Protein AF-A0A8S3JS16-F1 (afdb_monomer_lite)

Sequence (96 aa):
LQGREQNGWTCIQFKRLLDTCDSMDVRIKSGTNVIIFAYGLVDPDLSRPDGDIFYHGTRRGTRMIPLQSYGNSPTEDKFSELDSFEFRFNNVSVAC

Radius of gyration: 21.96 Å; chains: 1; bounding box: 38×49×62 Å

pLDDT: mean 85.5, std 11.84, range [53.53, 97.75]

Foldseek 3Di:
DDWDDDPNDIDDDDDDDQDDPDPPDDRQDAAKDKDKDADAPDQFDPVDPVSDPPDRPPRIDIDIDGPVPPDDDDPPPPPPPPDDDDDDDPPDDDDD

InterPro domains:
  IPR000945 Dopamine beta-hydroxylase-like [PTHR10157] (2-94)
  IPR005018 DOMON domain [PS50836] (1-40)
  IPR045266 Copper-dependent monooxygenases, DOMON domain [cd09631] (1-61)

Secondary structure (DSSP, 8-state):
--EEEETTEEEE-----SS-S-TTSPP--SSEEEEEEE--SS--BTTSTT-B----TT-EEEEEEESTTTTS-----TTTT---------------

Organism: NCBI:txid392030

Structure (mmCIF, N/CA/C/O backbone):
data_AF-A0A8S3JS16-F1
#
_entry.id   AF-A0A8S3JS16-F1
#
loop_
_atom_site.group_PDB
_atom_site.id
_atom_site.type_symbol
_atom_site.label_atom_id
_atom_site.label_alt_id
_atom_site.label_comp_id
_atom_site.label_asym_id
_atom_site.label_entity_id
_atom_site.label_seq_id
_atom_site.pdbx_PDB_ins_code
_atom_site.Cartn_x
_atom_site.Cartn_y
_atom_site.Cartn_z
_atom_site.occupancy
_atom_site.B_iso_or_equiv
_atom_site.auth_seq_id
_atom_site.auth_comp_id
_atom_site.auth_asym_id
_atom_site.auth_atom_id
_atom_site.pdbx_PDB_model_num
ATOM 1 N N . LEU A 1 1 ? 7.608 17.825 0.784 1.00 82.50 1 LEU A N 1
ATOM 2 C CA . LEU A 1 1 ? 7.674 16.683 -0.156 1.00 82.50 1 LEU A CA 1
ATOM 3 C C . LEU A 1 1 ? 9.076 16.683 -0.719 1.00 82.50 1 LEU A C 1
ATOM 5 O O . LEU A 1 1 ? 9.531 17.755 -1.092 1.00 82.50 1 LEU A O 1
ATOM 9 N N . GLN A 1 2 ? 9.765 15.550 -0.690 1.00 93.44 2 GLN A N 1
ATOM 10 C CA . GLN A 1 2 ? 11.173 15.454 -1.074 1.00 93.44 2 GLN A CA 1
ATOM 11 C C . GLN A 1 2 ? 11.466 14.060 -1.631 1.00 93.44 2 GLN A C 1
ATOM 13 O O . GLN A 1 2 ? 10.820 13.091 -1.228 1.00 93.44 2 GLN A O 1
ATOM 18 N N . GLY A 1 3 ? 12.444 13.972 -2.526 1.00 94.50 3 GLY A N 1
ATOM 19 C CA . GLY A 1 3 ? 13.076 12.727 -2.945 1.00 94.50 3 GLY A CA 1
ATOM 20 C C . GLY A 1 3 ? 14.534 12.757 -2.504 1.00 94.50 3 GLY A C 1
ATOM 21 O O . GLY A 1 3 ? 15.177 13.798 -2.633 1.00 94.50 3 GLY A O 1
ATOM 22 N N . ARG A 1 4 ? 15.053 11.666 -1.944 1.00 95.75 4 ARG A N 1
ATOM 23 C CA . ARG A 1 4 ? 16.487 11.549 -1.652 1.00 95.75 4 ARG A CA 1
ATOM 24 C C . ARG A 1 4 ? 16.988 10.149 -1.933 1.00 95.75 4 ARG A C 1
ATOM 26 O O . ARG A 1 4 ? 16.282 9.184 -1.652 1.00 95.75 4 ARG A O 1
ATOM 33 N N . GLU A 1 5 ? 18.225 10.066 -2.393 1.00 95.31 5 GLU A N 1
ATOM 34 C CA . GLU A 1 5 ? 18.958 8.813 -2.503 1.00 95.31 5 GLU A CA 1
ATOM 35 C C . GLU A 1 5 ? 20.057 8.796 -1.452 1.00 95.31 5 GLU A C 1
ATOM 37 O O . GLU A 1 5 ? 20.847 9.734 -1.344 1.00 95.31 5 GLU A O 1
ATOM 42 N N . GLN A 1 6 ? 20.068 7.768 -0.611 1.00 94.00 6 GLN A N 1
ATOM 43 C CA . GLN A 1 6 ? 21.050 7.647 0.457 1.00 94.00 6 GLN A CA 1
ATOM 44 C C . GLN A 1 6 ? 21.339 6.178 0.737 1.00 94.00 6 GLN A C 1
ATOM 46 O O . GLN A 1 6 ? 20.425 5.398 0.990 1.00 94.00 6 GLN A O 1
ATOM 51 N N . ASN A 1 7 ? 22.623 5.810 0.734 1.00 93.50 7 ASN A N 1
ATOM 52 C CA . ASN A 1 7 ? 23.100 4.466 1.079 1.00 93.50 7 ASN A CA 1
ATOM 53 C C . ASN A 1 7 ? 22.426 3.338 0.270 1.00 93.50 7 ASN A C 1
ATOM 55 O O . ASN A 1 7 ? 22.110 2.289 0.824 1.00 93.50 7 ASN A O 1
ATOM 59 N N . GLY A 1 8 ? 22.173 3.564 -1.023 1.00 91.94 8 GLY A N 1
ATOM 60 C CA . GLY A 1 8 ? 21.512 2.585 -1.897 1.00 91.94 8 GLY A CA 1
ATOM 61 C C . GL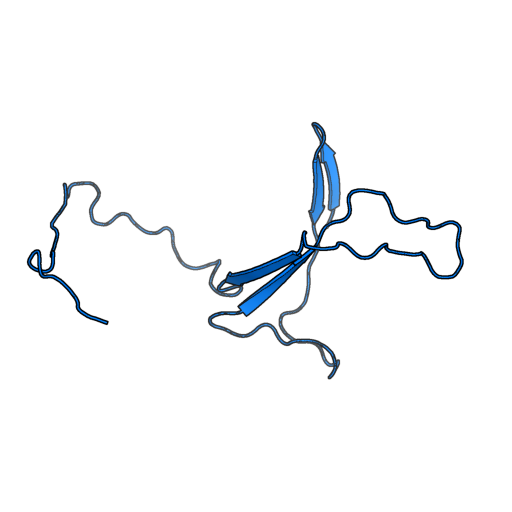Y A 1 8 ? 19.983 2.546 -1.787 1.00 91.94 8 GLY A C 1
ATOM 62 O O . GLY A 1 8 ? 19.363 1.657 -2.359 1.00 91.94 8 GLY A O 1
ATOM 63 N N . TRP A 1 9 ? 19.369 3.496 -1.076 1.00 93.06 9 TRP A N 1
ATOM 64 C CA . TRP A 1 9 ? 17.916 3.613 -0.955 1.00 93.06 9 TRP A CA 1
ATOM 65 C C . TRP A 1 9 ? 17.408 4.889 -1.608 1.00 93.06 9 TRP A C 1
ATOM 67 O O . TRP A 1 9 ? 17.898 5.973 -1.291 1.00 93.06 9 TRP A O 1
ATOM 77 N N . THR A 1 10 ? 16.360 4.769 -2.418 1.00 92.69 10 THR A N 1
ATOM 78 C CA . THR A 1 10 ? 15.595 5.908 -2.933 1.00 92.69 10 THR A CA 1
ATOM 79 C C . THR A 1 10 ? 14.354 6.106 -2.067 1.00 92.69 10 THR A C 1
ATOM 81 O O . THR A 1 10 ? 13.467 5.258 -1.990 1.00 92.69 10 THR A O 1
ATOM 84 N N . CYS A 1 11 ? 14.288 7.245 -1.389 1.00 93.75 11 CYS A N 1
ATOM 85 C CA . CYS A 1 11 ? 13.185 7.632 -0.520 1.00 93.75 11 CYS A CA 1
ATOM 86 C C . CYS A 1 11 ? 12.353 8.717 -1.202 1.00 93.75 11 CYS A C 1
ATOM 88 O O . CYS A 1 11 ? 12.854 9.817 -1.433 1.00 93.75 11 CYS A O 1
ATOM 90 N N . ILE A 1 12 ? 11.071 8.438 -1.448 1.00 94.44 12 ILE A N 1
ATOM 91 C CA . ILE A 1 12 ? 10.118 9.388 -2.034 1.00 94.44 12 ILE A CA 1
ATOM 92 C C . ILE A 1 12 ? 9.061 9.742 -0.991 1.00 94.44 12 ILE A C 1
ATOM 94 O O . ILE A 1 12 ? 8.373 8.871 -0.463 1.00 94.44 12 ILE A O 1
ATOM 98 N N . GLN A 1 13 ? 8.905 11.034 -0.710 1.00 94.94 13 GLN A N 1
ATOM 99 C CA . GLN A 1 13 ? 7.857 11.544 0.164 1.00 94.94 13 GLN A CA 1
ATOM 100 C C . GLN A 1 13 ? 6.780 12.255 -0.655 1.00 94.94 13 GLN A C 1
ATOM 102 O O . GLN A 1 13 ? 7.046 13.284 -1.281 1.00 94.94 13 GLN A O 1
ATOM 107 N N . PHE A 1 14 ? 5.546 11.761 -0.562 1.00 95.62 14 PHE A N 1
ATOM 108 C CA . PHE A 1 14 ? 4.362 12.326 -1.213 1.00 95.62 14 PHE A CA 1
ATOM 109 C C . PHE A 1 14 ? 3.267 12.681 -0.191 1.00 95.62 14 PHE A C 1
ATOM 111 O O . PHE A 1 14 ? 3.343 12.310 0.981 1.00 95.62 14 PHE A O 1
ATOM 118 N N . LYS A 1 15 ? 2.253 13.432 -0.635 1.00 94.81 15 LYS A N 1
ATOM 119 C CA . LYS A 1 15 ? 1.009 13.689 0.108 1.00 94.81 15 LYS A CA 1
ATOM 120 C C . LYS A 1 15 ? -0.177 13.426 -0.815 1.00 94.81 15 LYS A C 1
ATOM 122 O O . LYS A 1 15 ? -0.103 13.751 -1.997 1.00 94.81 15 LYS A O 1
ATOM 127 N N . ARG A 1 16 ? -1.260 12.880 -0.270 1.00 92.75 16 ARG A N 1
ATOM 128 C CA . ARG A 1 16 ? -2.530 12.640 -0.968 1.00 92.75 16 ARG A CA 1
ATOM 129 C C . ARG A 1 16 ? -3.671 13.076 -0.051 1.00 92.75 16 ARG A C 1
ATOM 131 O O . ARG A 1 16 ? -3.569 12.900 1.162 1.00 92.75 16 ARG A O 1
ATOM 138 N N . LEU A 1 17 ? -4.723 13.664 -0.616 1.00 94.25 17 LEU A N 1
ATOM 139 C CA . LEU A 1 17 ? -5.942 13.969 0.136 1.00 94.25 17 LEU A CA 1
ATOM 140 C C . LEU A 1 17 ? -6.666 12.670 0.517 1.00 94.25 17 LEU A C 1
ATOM 142 O O . LEU A 1 17 ? -6.582 11.673 -0.197 1.00 94.25 17 LEU A O 1
ATOM 146 N N . LE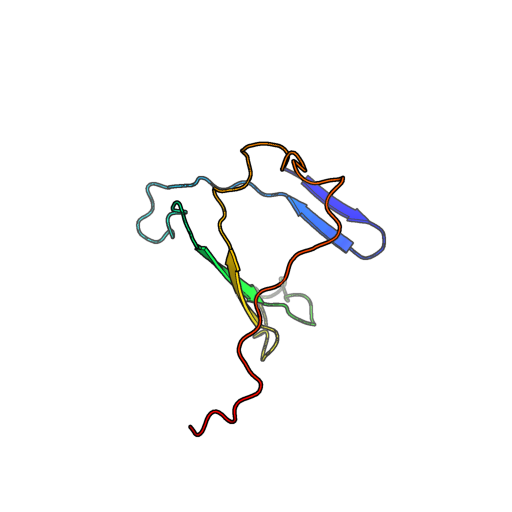U A 1 18 ? -7.385 12.680 1.641 1.00 93.75 18 LEU A N 1
ATOM 147 C CA . LEU A 1 18 ? -8.190 11.523 2.051 1.00 93.75 18 LEU A CA 1
ATOM 148 C C . LEU A 1 18 ? -9.357 11.267 1.090 1.00 93.75 18 LEU A C 1
ATOM 150 O O . LEU A 1 18 ? -9.761 10.122 0.899 1.00 93.75 18 LEU A O 1
ATOM 154 N N . ASP A 1 19 ? -9.881 12.335 0.500 1.00 95.50 19 ASP A N 1
ATOM 155 C CA . ASP A 1 19 ? -10.976 12.319 -0.458 1.00 95.50 19 ASP A CA 1
ATOM 156 C C . ASP A 1 19 ? -10.697 13.365 -1.539 1.00 95.50 19 ASP A C 1
ATOM 158 O O . ASP A 1 19 ? -10.157 14.438 -1.244 1.00 95.50 19 ASP A O 1
ATOM 162 N N . THR A 1 20 ? -11.030 13.042 -2.780 1.00 96.00 20 THR A N 1
ATOM 163 C CA . THR A 1 20 ? -10.897 13.926 -3.941 1.00 96.00 20 THR A CA 1
ATOM 164 C C . THR A 1 20 ? -12.256 14.020 -4.631 1.00 96.00 20 THR A C 1
ATOM 166 O O . THR A 1 20 ? -13.161 13.237 -4.359 1.00 96.00 20 THR A O 1
ATOM 169 N N . CYS A 1 21 ? -12.435 14.993 -5.522 1.00 96.06 21 CYS A N 1
ATOM 170 C CA . CYS A 1 21 ? -13.662 15.098 -6.319 1.00 96.06 21 CYS A CA 1
ATOM 171 C C . CYS A 1 21 ? -13.627 14.216 -7.583 1.00 96.06 21 CYS A C 1
ATOM 173 O O . CYS A 1 21 ? -14.463 14.395 -8.465 1.00 96.06 21 CYS A O 1
ATOM 175 N N . ASP A 1 22 ? -12.647 13.314 -7.701 1.00 96.88 22 ASP A N 1
ATOM 176 C CA . ASP A 1 22 ? -12.512 12.390 -8.826 1.00 96.88 22 ASP A CA 1
ATOM 177 C C . ASP A 1 22 ? -13.200 11.061 -8.486 1.00 96.88 22 ASP A C 1
ATOM 179 O O . ASP A 1 22 ? -12.846 10.386 -7.522 1.00 96.88 22 ASP A O 1
ATOM 183 N N . SER A 1 23 ? -14.192 10.665 -9.284 1.00 95.94 23 SER A N 1
ATOM 184 C CA . SER A 1 23 ? -14.940 9.422 -9.069 1.00 95.94 23 SER A CA 1
ATOM 185 C C . SER A 1 23 ? -14.116 8.151 -9.291 1.00 95.94 23 SER A C 1
ATOM 187 O O . SER A 1 23 ? -14.543 7.077 -8.870 1.00 95.94 23 SER A O 1
ATOM 189 N N . MET A 1 24 ? -12.973 8.250 -9.972 1.00 96.81 24 MET A N 1
ATOM 190 C CA . MET A 1 24 ? -12.065 7.124 -10.208 1.00 96.81 24 MET A CA 1
ATOM 191 C C . MET A 1 24 ? -11.086 6.909 -9.050 1.00 96.81 24 MET A C 1
ATOM 193 O O . MET A 1 24 ? -10.453 5.855 -8.963 1.00 96.81 24 MET A O 1
ATOM 197 N N . ASP A 1 25 ? -10.961 7.886 -8.151 1.00 96.00 25 ASP A N 1
ATOM 198 C CA . ASP A 1 25 ? -10.089 7.788 -6.993 1.00 96.00 25 ASP A CA 1
ATOM 199 C C . ASP A 1 25 ? -10.695 6.912 -5.892 1.00 96.00 25 ASP A C 1
ATOM 201 O O . ASP A 1 25 ? -11.867 7.006 -5.522 1.00 96.00 25 ASP A O 1
ATOM 205 N N . VAL A 1 26 ? -9.846 6.092 -5.269 1.00 93.00 26 VAL A N 1
ATOM 206 C CA . VAL A 1 26 ? -10.229 5.386 -4.046 1.00 93.00 26 VAL A CA 1
ATOM 207 C C . VAL A 1 26 ? -10.136 6.356 -2.869 1.00 93.00 26 VAL A C 1
ATOM 209 O O . VAL A 1 26 ? -9.050 6.826 -2.511 1.00 93.00 26 VAL A O 1
ATOM 212 N N . ARG A 1 27 ? -11.284 6.628 -2.243 1.00 93.75 27 ARG A N 1
ATOM 213 C CA . ARG A 1 27 ? -11.370 7.393 -0.994 1.00 93.75 27 ARG A CA 1
ATOM 214 C C . ARG A 1 27 ? -10.716 6.628 0.156 1.00 93.75 27 ARG A C 1
ATOM 216 O O . ARG A 1 27 ? -11.077 5.483 0.429 1.00 93.75 27 ARG A O 1
ATOM 223 N N . ILE A 1 28 ? -9.819 7.288 0.884 1.00 92.94 28 ILE A N 1
ATOM 224 C CA . ILE A 1 28 ? -9.188 6.753 2.094 1.00 92.94 28 ILE A CA 1
ATOM 225 C C . ILE A 1 28 ? -10.177 6.913 3.247 1.00 92.94 28 ILE A C 1
ATOM 227 O O . ILE A 1 28 ? -10.481 8.031 3.667 1.00 92.94 28 ILE A O 1
ATOM 231 N N . LYS A 1 29 ? -10.685 5.794 3.769 1.00 88.44 29 LYS A N 1
ATOM 232 C CA . LYS A 1 29 ? -11.695 5.761 4.841 1.00 88.44 29 LYS A CA 1
ATOM 233 C C . LYS A 1 29 ? -11.082 5.318 6.170 1.00 88.44 29 LYS A C 1
ATOM 235 O O . LYS A 1 29 ? -9.990 4.744 6.212 1.00 88.44 29 LYS A O 1
ATOM 240 N N . SER A 1 30 ? -11.796 5.590 7.261 1.00 88.62 30 SER A N 1
ATOM 241 C CA . SER A 1 30 ? -11.465 5.050 8.580 1.00 88.62 30 SER A CA 1
ATOM 242 C C . SER A 1 30 ? -11.574 3.521 8.569 1.00 88.62 30 SER A C 1
ATOM 244 O O . SER A 1 30 ? -12.378 2.955 7.828 1.00 88.62 30 SER A O 1
ATOM 246 N N . GLY A 1 31 ? -10.766 2.856 9.395 1.00 87.31 31 GLY A N 1
ATOM 247 C CA . GLY A 1 31 ? -10.653 1.398 9.403 1.00 87.31 31 GLY A CA 1
ATOM 248 C C . GLY A 1 31 ? -9.598 0.879 8.424 1.00 87.31 31 GLY A C 1
ATOM 249 O O . GLY A 1 31 ? -8.619 1.562 8.113 1.00 87.31 31 GLY A O 1
ATOM 250 N N . THR A 1 32 ? -9.770 -0.362 7.977 1.00 91.12 32 THR A N 1
ATOM 251 C CA . THR A 1 32 ? -8.767 -1.086 7.190 1.00 91.12 32 THR A CA 1
ATOM 252 C C . THR A 1 32 ? -8.785 -0.664 5.724 1.00 91.12 32 THR A C 1
ATOM 254 O O . THR A 1 32 ? -9.807 -0.752 5.052 1.00 91.12 32 THR A O 1
ATOM 257 N N . ASN A 1 33 ? -7.625 -0.259 5.211 1.00 92.12 33 ASN A N 1
ATOM 258 C CA . ASN A 1 33 ? -7.390 0.046 3.805 1.00 92.12 33 ASN A CA 1
ATOM 259 C C . ASN A 1 33 ? -6.498 -1.048 3.198 1.00 92.12 33 ASN A C 1
ATOM 261 O O . ASN A 1 33 ? -5.594 -1.553 3.866 1.00 92.12 33 ASN A O 1
ATOM 265 N N . VAL A 1 34 ? -6.730 -1.410 1.935 1.00 94.38 34 VAL A N 1
ATOM 266 C CA . VAL A 1 34 ? -5.885 -2.370 1.210 1.00 94.38 34 VAL A CA 1
ATOM 267 C C . VAL A 1 34 ? -4.880 -1.597 0.366 1.00 94.38 34 VAL A C 1
ATOM 269 O O . VAL A 1 34 ? -5.253 -0.898 -0.571 1.00 94.38 34 VAL A O 1
ATOM 272 N N . ILE A 1 35 ? -3.601 -1.733 0.693 1.00 94.56 35 ILE A N 1
ATOM 273 C CA . ILE A 1 35 ? -2.492 -1.212 -0.100 1.00 94.56 35 ILE A CA 1
ATOM 274 C C . ILE A 1 35 ? -2.014 -2.300 -1.039 1.00 94.56 35 ILE A C 1
ATOM 276 O O . ILE A 1 35 ? -1.734 -3.411 -0.597 1.00 94.56 35 ILE A O 1
ATOM 280 N N . ILE A 1 36 ? -1.878 -1.964 -2.314 1.00 96.94 36 ILE A N 1
ATOM 281 C CA . ILE A 1 36 ? -1.241 -2.821 -3.309 1.00 96.94 36 ILE A CA 1
ATOM 282 C C . ILE A 1 36 ? 0.178 -2.318 -3.564 1.00 96.94 36 ILE A C 1
ATOM 284 O O . ILE A 1 36 ? 0.430 -1.114 -3.532 1.00 96.94 36 ILE A O 1
ATOM 288 N N . PHE A 1 37 ? 1.109 -3.231 -3.805 1.00 96.12 37 PHE A N 1
ATOM 289 C CA . PHE A 1 37 ? 2.472 -2.880 -4.188 1.00 96.12 37 PHE A CA 1
ATOM 290 C C . PHE A 1 37 ? 2.984 -3.831 -5.261 1.00 96.12 37 PHE A C 1
ATOM 292 O O . PHE A 1 37 ? 2.553 -4.984 -5.343 1.00 96.12 37 PHE A O 1
ATOM 299 N N . ALA A 1 38 ? 3.930 -3.345 -6.056 1.00 95.50 38 ALA A N 1
ATOM 300 C CA . ALA A 1 38 ? 4.682 -4.136 -7.011 1.00 95.50 38 ALA A CA 1
ATOM 301 C C . ALA A 1 38 ? 6.045 -3.495 -7.280 1.00 95.50 38 ALA A C 1
ATOM 303 O O . ALA A 1 38 ? 6.200 -2.288 -7.095 1.00 95.50 38 ALA A O 1
ATOM 304 N N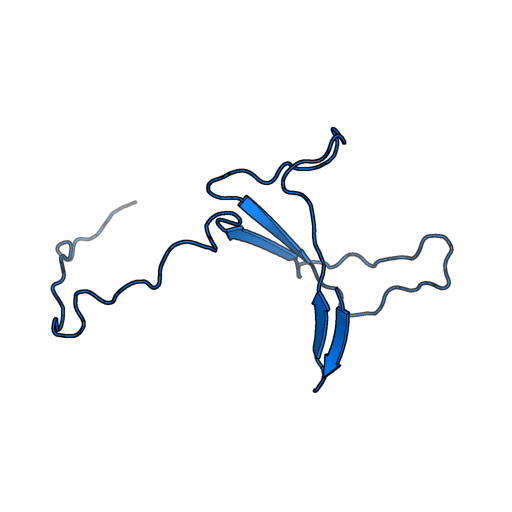 . TYR A 1 39 ? 7.020 -4.296 -7.711 1.00 93.00 39 TYR A N 1
ATOM 305 C CA . TYR A 1 39 ? 8.345 -3.794 -8.070 1.00 93.00 39 TYR A CA 1
ATOM 306 C C . TYR A 1 39 ? 8.978 -4.562 -9.240 1.00 93.00 39 TYR A C 1
ATOM 308 O O . TYR A 1 39 ? 8.833 -5.783 -9.380 1.00 93.00 39 TYR A O 1
ATOM 316 N N . GLY A 1 40 ? 9.671 -3.812 -10.098 1.00 90.94 40 GLY A N 1
ATOM 317 C CA . GLY A 1 40 ? 10.473 -4.327 -11.206 1.00 90.94 40 GLY A CA 1
ATOM 318 C C . GLY A 1 40 ? 11.912 -4.632 -10.786 1.00 90.94 40 GLY A C 1
ATOM 319 O O . GLY A 1 40 ? 12.345 -4.247 -9.704 1.00 90.94 40 GLY A O 1
ATOM 320 N N . LEU A 1 41 ? 12.642 -5.349 -11.644 1.00 90.00 41 LEU A N 1
ATOM 321 C CA . LEU A 1 41 ? 14.098 -5.554 -11.516 1.00 90.00 41 LEU A CA 1
ATOM 322 C C . LEU A 1 41 ? 14.901 -4.736 -12.533 1.00 90.00 41 LEU A C 1
ATOM 324 O O . LEU A 1 41 ? 16.126 -4.754 -12.506 1.00 90.00 41 LEU A O 1
ATOM 328 N N . VAL A 1 42 ? 14.203 -4.095 -13.463 1.00 86.88 42 VAL A N 1
ATOM 329 C CA . VAL A 1 42 ? 14.776 -3.318 -14.552 1.00 86.88 42 VAL A CA 1
ATOM 330 C C . VAL A 1 42 ? 14.075 -1.976 -14.532 1.00 86.88 42 VAL A C 1
ATOM 332 O O . VAL A 1 42 ? 12.855 -1.926 -14.335 1.00 86.88 42 VAL A O 1
ATOM 335 N N . ASP A 1 43 ? 14.853 -0.918 -14.709 1.00 85.50 43 ASP A N 1
ATOM 336 C CA . ASP A 1 43 ? 14.321 0.431 -14.801 1.00 85.50 43 ASP A CA 1
ATOM 337 C C . ASP A 1 43 ? 13.423 0.565 -16.042 1.00 85.50 43 ASP A C 1
ATOM 339 O O . ASP A 1 43 ? 13.680 -0.074 -17.069 1.00 85.50 43 ASP A O 1
ATOM 343 N N . PRO A 1 44 ? 12.345 1.361 -15.963 1.00 84.25 44 PRO A N 1
ATOM 344 C CA . PRO A 1 44 ? 11.469 1.581 -17.105 1.00 84.25 44 PRO A CA 1
ATOM 345 C C . PRO A 1 44 ? 12.227 2.259 -18.253 1.00 84.25 44 PRO A C 1
ATOM 347 O O . PRO A 1 44 ? 13.006 3.191 -18.037 1.00 84.25 44 PRO A O 1
ATOM 350 N N . ASP A 1 45 ? 11.966 1.821 -19.486 1.00 82.00 45 ASP A N 1
ATOM 351 C CA . ASP A 1 45 ? 12.534 2.450 -20.679 1.00 82.00 45 ASP A CA 1
ATOM 352 C C . ASP A 1 45 ? 11.713 3.686 -21.061 1.00 82.00 45 ASP A C 1
ATOM 354 O O . ASP A 1 45 ? 10.735 3.627 -21.812 1.00 82.00 45 ASP A O 1
ATOM 358 N N . LEU A 1 46 ? 12.134 4.831 -20.526 1.00 76.50 46 LEU A N 1
ATOM 359 C CA . LEU A 1 46 ? 11.500 6.126 -20.774 1.00 76.50 46 LEU A CA 1
ATOM 360 C C . LEU A 1 46 ? 11.796 6.693 -22.174 1.00 76.50 46 LEU A C 1
ATOM 362 O O . LEU A 1 46 ? 11.280 7.756 -22.513 1.00 76.50 46 LEU A O 1
ATOM 366 N N . SER A 1 47 ? 12.627 6.028 -22.988 1.00 80.50 47 SER A N 1
ATOM 367 C CA . SER A 1 47 ? 12.921 6.469 -24.359 1.00 80.50 47 SER A CA 1
ATOM 368 C C . SER A 1 47 ? 11.821 6.098 -25.359 1.00 80.50 47 SER A C 1
ATOM 370 O O . SER A 1 47 ? 11.793 6.625 -26.475 1.00 80.50 47 SER A O 1
ATOM 372 N N . ARG A 1 48 ? 10.887 5.220 -24.967 1.00 70.19 48 ARG A N 1
ATOM 373 C CA . ARG A 1 48 ? 9.737 4.822 -25.785 1.00 70.19 48 ARG A CA 1
ATOM 374 C C . ARG A 1 48 ? 8.525 5.703 -25.453 1.00 70.19 48 ARG A C 1
ATOM 376 O O . ARG A 1 48 ? 8.326 6.012 -24.279 1.00 70.19 48 ARG A O 1
ATOM 383 N N . PRO A 1 49 ? 7.684 6.073 -26.440 1.00 65.25 49 PRO A N 1
ATOM 384 C CA . PRO A 1 49 ? 6.513 6.936 -26.219 1.00 65.25 49 PRO A CA 1
ATOM 385 C C . PRO A 1 49 ? 5.531 6.372 -25.184 1.00 65.25 49 PRO A C 1
ATOM 387 O O . PRO A 1 49 ? 4.809 7.122 -24.532 1.00 65.25 49 PRO A O 1
ATOM 390 N N . ASP A 1 50 ? 5.559 5.050 -25.022 1.00 66.44 50 ASP A N 1
ATOM 391 C CA . ASP A 1 50 ? 4.655 4.282 -24.175 1.00 66.44 50 ASP A CA 1
ATOM 392 C C . ASP A 1 50 ? 5.246 4.041 -22.772 1.00 66.44 50 ASP A C 1
ATOM 394 O O . ASP A 1 50 ? 4.591 3.412 -21.945 1.00 66.44 50 ASP A O 1
ATOM 398 N N . GLY A 1 51 ? 6.474 4.530 -22.512 1.00 59.88 51 GLY A N 1
ATOM 399 C CA . GLY A 1 51 ? 7.178 4.449 -21.228 1.00 59.88 51 GLY A CA 1
ATOM 400 C C . GLY A 1 51 ? 7.059 3.071 -20.590 1.00 59.88 51 GLY A C 1
ATOM 401 O O . GLY A 1 51 ? 6.457 2.953 -19.527 1.00 59.88 51 GLY A O 1
ATOM 402 N N . ASP A 1 52 ? 7.546 2.036 -21.280 1.00 69.06 52 ASP 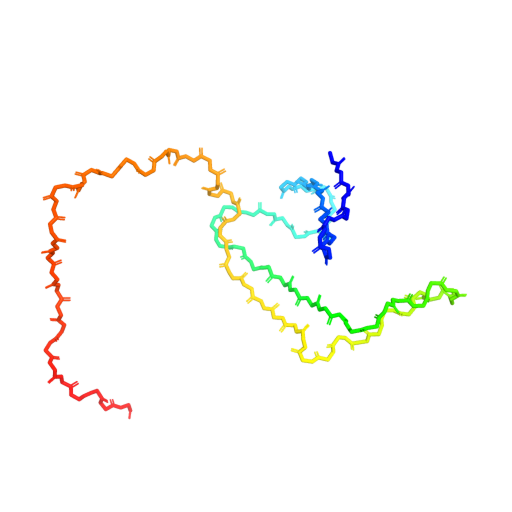A N 1
ATOM 403 C CA . ASP A 1 52 ? 7.174 0.646 -21.006 1.00 69.06 52 ASP A CA 1
ATOM 404 C C . ASP A 1 52 ? 7.620 0.223 -19.593 1.00 69.06 52 ASP A C 1
ATOM 406 O O . ASP A 1 52 ? 8.789 -0.076 -19.327 1.00 69.06 52 ASP A O 1
ATOM 410 N N . ILE A 1 53 ? 6.675 0.245 -18.649 1.00 78.88 53 ILE A N 1
ATOM 411 C CA . ILE A 1 53 ? 6.849 -0.315 -17.312 1.00 78.88 53 ILE A CA 1
ATOM 412 C C . ILE A 1 53 ? 6.618 -1.817 -17.452 1.00 78.88 53 ILE A C 1
ATOM 414 O O . ILE A 1 53 ? 5.477 -2.286 -17.456 1.00 78.88 53 ILE A O 1
ATOM 418 N N . PHE A 1 54 ? 7.710 -2.578 -17.549 1.00 84.94 54 PHE A N 1
ATOM 419 C CA . PHE A 1 54 ? 7.644 -4.031 -17.671 1.00 84.94 54 PHE A CA 1
ATOM 420 C C . PHE A 1 54 ? 6.779 -4.658 -16.577 1.00 84.94 54 PHE A C 1
ATOM 422 O O . PHE A 1 54 ? 6.833 -4.282 -15.400 1.00 84.94 54 PHE A O 1
ATOM 429 N N . TYR A 1 55 ? 6.027 -5.694 -16.952 1.00 88.06 55 TYR A N 1
ATOM 430 C CA . TYR A 1 55 ? 5.214 -6.431 -15.999 1.00 88.06 55 TYR A CA 1
ATOM 431 C C . TYR A 1 55 ? 6.068 -6.978 -14.844 1.00 88.06 55 TYR A C 1
ATOM 433 O O . TYR A 1 55 ? 6.993 -7.770 -15.030 1.00 88.06 55 TYR A O 1
ATOM 441 N N . HIS A 1 56 ? 5.712 -6.603 -13.615 1.00 90.88 56 HIS A N 1
ATOM 442 C CA . HIS A 1 56 ? 6.446 -6.937 -12.387 1.00 90.88 56 HIS A CA 1
ATOM 443 C C . HIS A 1 56 ? 6.472 -8.442 -12.043 1.00 90.88 56 HIS A C 1
ATOM 445 O O . HIS A 1 56 ? 7.169 -8.858 -11.115 1.00 90.88 56 HIS A O 1
ATOM 451 N N . GLY A 1 57 ? 5.728 -9.290 -12.761 1.00 92.94 57 GLY A N 1
ATOM 452 C CA . GLY A 1 57 ? 5.646 -10.726 -12.487 1.00 92.94 57 GLY A CA 1
ATOM 453 C C . GLY A 1 57 ? 4.985 -11.016 -11.134 1.00 92.94 57 GLY A C 1
ATOM 454 O O . GLY A 1 57 ? 3.978 -10.392 -10.775 1.00 92.94 57 GLY A O 1
ATOM 455 N N . THR A 1 58 ? 5.553 -11.956 -10.374 1.00 96.56 58 THR A N 1
ATOM 456 C CA . THR A 1 58 ? 5.086 -12.353 -9.030 1.00 96.56 58 THR A CA 1
ATOM 457 C C . THR A 1 58 ? 5.519 -11.397 -7.913 1.00 96.56 58 THR A C 1
ATOM 459 O O . THR A 1 58 ? 5.062 -11.549 -6.785 1.00 96.56 58 THR A O 1
ATOM 462 N N . ARG A 1 59 ? 6.352 -10.386 -8.205 1.00 96.38 59 ARG A N 1
ATOM 463 C CA . ARG A 1 59 ? 6.832 -9.367 -7.250 1.00 96.38 59 ARG A CA 1
ATOM 464 C C . ARG A 1 59 ? 5.773 -8.297 -7.001 1.00 96.38 59 ARG A C 1
ATOM 466 O O . ARG A 1 59 ? 5.929 -7.129 -7.352 1.00 96.38 59 ARG A O 1
ATOM 473 N N . ARG A 1 60 ? 4.652 -8.738 -6.447 1.00 96.81 60 ARG A N 1
ATOM 474 C CA . ARG A 1 60 ? 3.482 -7.925 -6.134 1.00 96.81 60 ARG A CA 1
ATOM 475 C C . ARG A 1 60 ? 2.786 -8.470 -4.906 1.00 96.81 60 ARG A C 1
ATOM 477 O O . ARG A 1 60 ? 2.936 -9.643 -4.573 1.00 96.81 60 ARG A O 1
ATOM 484 N N . GLY A 1 61 ? 1.960 -7.653 -4.281 1.00 97.75 61 GLY A N 1
ATOM 485 C CA . GLY A 1 61 ? 1.161 -8.115 -3.164 1.00 97.75 61 GLY A CA 1
ATOM 486 C C . GLY A 1 61 ? 0.210 -7.061 -2.649 1.00 97.75 61 GLY A C 1
ATOM 487 O O . GLY A 1 61 ? 0.076 -5.971 -3.208 1.00 97.75 61 GLY A O 1
ATOM 488 N N . THR A 1 62 ? -0.447 -7.420 -1.553 1.00 97.69 62 THR A N 1
ATOM 489 C CA . THR A 1 62 ? -1.414 -6.569 -0.872 1.00 97.69 62 THR A CA 1
ATOM 490 C C . THR A 1 62 ? -1.148 -6.560 0.625 1.00 97.69 62 THR A C 1
ATOM 492 O O . THR A 1 62 ? -0.783 -7.590 1.191 1.00 97.69 62 THR A O 1
ATOM 495 N N . ARG A 1 63 ? -1.389 -5.430 1.286 1.00 94.88 63 ARG A N 1
ATOM 496 C CA . ARG A 1 63 ? -1.322 -5.300 2.740 1.00 94.88 63 ARG A CA 1
ATOM 497 C C . ARG A 1 63 ? -2.534 -4.543 3.260 1.00 94.88 63 ARG A C 1
ATOM 499 O O . ARG A 1 63 ? -2.871 -3.481 2.752 1.00 94.88 63 ARG A O 1
ATOM 506 N N . MET A 1 64 ? -3.164 -5.082 4.294 1.00 93.81 64 MET A N 1
ATOM 507 C CA . MET A 1 64 ? -4.278 -4.444 4.990 1.00 93.81 64 MET A CA 1
ATOM 508 C C . MET A 1 64 ? -3.734 -3.581 6.129 1.00 93.81 64 MET A C 1
ATOM 510 O O . MET A 1 64 ? -3.105 -4.115 7.041 1.00 93.81 64 MET A O 1
ATOM 514 N N . ILE A 1 65 ? -3.928 -2.261 6.068 1.00 90.44 65 ILE A N 1
ATOM 515 C CA . ILE A 1 65 ? -3.455 -1.320 7.094 1.00 90.44 65 ILE A CA 1
ATOM 516 C C . ILE A 1 65 ? -4.487 -0.226 7.393 1.00 90.44 65 ILE A C 1
ATOM 518 O O . ILE A 1 65 ? -5.163 0.255 6.480 1.00 90.44 65 ILE A O 1
ATOM 522 N N . PRO A 1 66 ? -4.606 0.224 8.649 1.00 89.94 66 PRO A N 1
ATOM 523 C CA . PRO A 1 66 ? -5.401 1.397 8.973 1.00 89.94 66 PRO A CA 1
ATOM 524 C C . PRO A 1 66 ? -4.598 2.686 8.733 1.00 89.94 66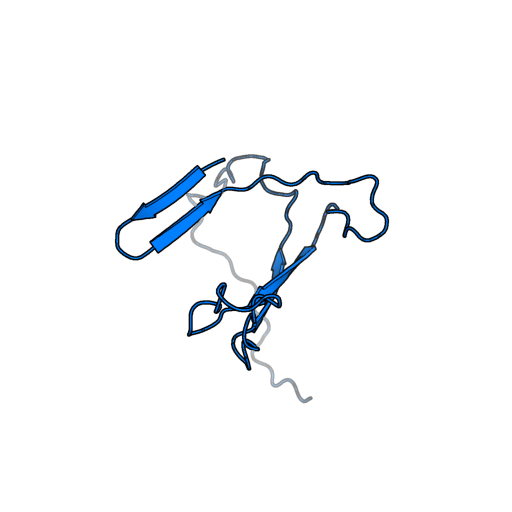 PRO A C 1
ATOM 526 O O . PRO A 1 66 ? -3.684 3.012 9.484 1.00 89.94 66 PRO A O 1
ATOM 529 N N . LEU A 1 67 ? -4.935 3.439 7.679 1.00 88.19 67 LEU A N 1
ATOM 530 C CA . LEU A 1 67 ? -4.189 4.648 7.287 1.00 88.19 67 LEU A CA 1
ATOM 531 C C . LEU A 1 67 ? -4.522 5.887 8.128 1.00 88.19 67 LEU A C 1
ATOM 533 O O . LEU A 1 67 ? -3.678 6.762 8.290 1.00 88.19 67 LEU A O 1
ATOM 537 N N . GLN A 1 68 ? -5.743 5.972 8.660 1.00 82.94 68 GLN A N 1
ATOM 538 C CA . GLN A 1 68 ? -6.191 7.114 9.468 1.00 82.94 68 GLN A CA 1
ATOM 539 C C . GLN A 1 68 ? -5.888 6.956 10.967 1.00 82.94 68 GLN A C 1
ATOM 541 O O . GLN A 1 68 ? -6.142 7.870 11.743 1.00 82.94 68 GLN A O 1
ATOM 546 N N . SER A 1 69 ? -5.352 5.807 11.388 1.00 67.44 69 SER A N 1
ATOM 547 C CA . SER A 1 69 ? -5.092 5.509 12.804 1.00 67.44 69 SER A CA 1
ATOM 548 C C . SER A 1 69 ? -3.744 6.027 13.307 1.00 67.44 69 SER A C 1
ATOM 550 O O . SER A 1 69 ? -3.411 5.827 14.473 1.00 67.44 69 SER A O 1
ATOM 552 N N . TYR A 1 70 ? -2.963 6.697 12.459 1.00 57.88 70 TYR A N 1
ATOM 553 C CA . TYR A 1 70 ? -1.675 7.248 12.858 1.00 57.88 70 TYR A CA 1
ATOM 554 C C . TYR A 1 70 ? -1.866 8.653 13.435 1.00 57.88 70 TYR A C 1
ATOM 556 O O . TYR A 1 70 ? -1.858 9.640 12.701 1.00 57.88 70 TYR A O 1
ATOM 564 N N . GLY A 1 71 ? -2.093 8.741 14.748 1.00 57.62 71 GLY A N 1
ATOM 565 C CA . GLY A 1 71 ? -2.220 10.050 15.389 1.00 57.62 71 GLY A CA 1
ATOM 566 C C . GLY A 1 71 ? -2.681 10.132 16.839 1.00 57.62 71 GLY A C 1
ATOM 567 O O . GLY A 1 71 ? -2.576 11.223 17.382 1.00 57.62 71 GLY A O 1
ATOM 568 N N . ASN A 1 72 ? -3.140 9.065 17.501 1.00 53.53 72 ASN A N 1
ATOM 569 C CA . ASN A 1 72 ? -3.671 9.216 18.860 1.00 53.53 72 ASN A CA 1
ATOM 570 C C . ASN A 1 72 ? -2.904 8.390 19.892 1.00 53.53 72 ASN A C 1
ATOM 572 O O . ASN A 1 72 ? -3.070 7.177 19.983 1.00 53.53 72 ASN A O 1
ATOM 576 N N . SER A 1 73 ? -2.141 9.152 20.682 1.00 56.12 73 SER A N 1
ATOM 577 C CA . SER A 1 73 ? -1.514 8.822 21.961 1.00 56.12 73 SER A CA 1
ATOM 578 C C . SER A 1 73 ? -0.291 7.903 21.869 1.00 56.12 73 SER A C 1
ATOM 580 O O . SER A 1 73 ? -0.350 6.867 21.208 1.00 56.12 73 SER A O 1
ATOM 582 N N . PRO A 1 74 ? 0.818 8.220 22.572 1.00 60.94 74 PRO A N 1
ATOM 583 C CA . PRO A 1 74 ? 1.726 7.173 23.016 1.00 60.94 74 PRO A CA 1
ATOM 584 C C . PRO A 1 74 ? 0.858 6.059 23.597 1.00 60.94 74 PRO A C 1
ATOM 586 O O . PRO A 1 74 ? -0.049 6.342 24.386 1.00 60.94 74 PRO A O 1
ATOM 589 N N . THR A 1 75 ? 1.085 4.816 23.185 1.00 61.41 75 THR A N 1
ATOM 590 C CA . THR A 1 75 ? 0.648 3.685 23.994 1.00 61.41 75 THR A CA 1
ATOM 591 C C . THR A 1 75 ? 1.373 3.848 25.318 1.00 61.41 75 THR A C 1
ATOM 593 O O . THR A 1 75 ? 2.541 3.492 25.436 1.00 61.41 75 THR A O 1
ATOM 596 N N . GLU A 1 76 ? 0.729 4.530 26.260 1.00 65.81 76 GLU A N 1
ATOM 597 C CA . GLU A 1 76 ? 1.175 4.585 27.635 1.00 65.81 76 GLU A CA 1
ATOM 598 C C . GLU A 1 76 ? 1.236 3.127 28.069 1.00 65.81 76 GLU A C 1
ATOM 600 O O . GLU A 1 76 ? 0.220 2.423 28.038 1.00 65.81 76 GLU A O 1
ATOM 605 N N . ASP A 1 77 ? 2.447 2.644 28.328 1.00 70.12 77 ASP A N 1
ATOM 606 C CA . ASP A 1 77 ? 2.658 1.272 28.749 1.00 70.12 77 ASP A CA 1
ATOM 607 C C . ASP A 1 77 ? 2.191 1.168 30.199 1.00 70.12 77 ASP A C 1
ATOM 609 O O . ASP A 1 77 ? 2.964 1.268 31.149 1.00 70.12 77 ASP A O 1
ATOM 613 N N . LYS A 1 78 ? 0.869 1.060 30.373 1.00 67.75 78 LYS A N 1
ATOM 614 C CA . LYS A 1 78 ? 0.192 1.018 31.676 1.00 67.75 78 LYS A CA 1
ATOM 615 C C . LYS A 1 78 ? 0.573 -0.211 32.507 1.00 67.75 78 LYS A C 1
ATOM 617 O O . LYS A 1 78 ? 0.041 -0.385 33.599 1.00 67.75 78 LYS A O 1
ATOM 622 N N . PHE A 1 79 ? 1.455 -1.063 31.988 1.00 70.44 79 PHE A N 1
ATOM 623 C CA . PHE A 1 79 ? 1.774 -2.373 32.524 1.00 70.44 79 PHE A CA 1
ATOM 624 C C . PHE A 1 79 ? 3.273 -2.683 32.490 1.00 70.44 79 PHE A C 1
ATOM 626 O O . PHE A 1 79 ? 3.637 -3.853 32.517 1.00 70.44 79 PHE A O 1
ATOM 633 N N . SER A 1 80 ? 4.145 -1.669 32.511 1.00 71.31 80 SER A N 1
ATOM 634 C CA . SER A 1 80 ? 5.606 -1.861 32.530 1.00 71.31 80 SER A CA 1
ATOM 635 C C . SER A 1 80 ? 6.127 -2.725 33.694 1.00 71.31 80 SER A C 1
ATOM 637 O O . SER A 1 80 ? 7.263 -3.184 33.653 1.00 71.31 80 SER A O 1
ATOM 639 N N . GLU A 1 81 ? 5.318 -2.922 34.741 1.00 78.69 81 GLU A N 1
ATOM 640 C CA . GLU A 1 81 ? 5.623 -3.758 35.913 1.00 78.69 81 GLU A CA 1
ATOM 641 C C . GLU A 1 81 ? 4.973 -5.157 35.875 1.00 78.69 81 GLU A C 1
ATOM 643 O O . GLU A 1 81 ? 5.176 -5.951 36.793 1.00 78.69 81 GLU A O 1
ATOM 648 N N . LEU A 1 82 ? 4.168 -5.478 34.855 1.00 78.00 82 LEU A N 1
ATOM 649 C CA . LEU A 1 82 ? 3.539 -6.794 34.725 1.00 78.00 82 LEU A CA 1
ATOM 650 C C . LEU A 1 82 ? 4.418 -7.736 33.899 1.00 78.00 82 LEU A C 1
ATOM 652 O O . LEU A 1 82 ? 4.885 -7.375 32.826 1.00 78.00 82 LEU A O 1
ATOM 656 N N . ASP A 1 83 ? 4.587 -8.966 34.386 1.00 80.88 83 ASP A N 1
ATOM 657 C CA . ASP A 1 83 ? 5.410 -9.988 33.729 1.00 80.88 83 ASP A CA 1
ATOM 658 C C . ASP A 1 83 ? 4.663 -10.612 32.531 1.00 80.88 83 ASP A C 1
ATOM 660 O O . ASP A 1 83 ? 4.972 -10.346 31.374 1.00 80.88 83 ASP A O 1
ATOM 664 N N . SER A 1 84 ? 3.604 -11.390 32.781 1.00 81.69 84 SER A N 1
ATOM 665 C CA . SER A 1 84 ? 2.558 -11.745 31.807 1.00 81.69 84 SER A CA 1
ATOM 666 C C . SER A 1 84 ? 1.495 -12.628 32.468 1.00 81.69 84 SER A C 1
ATOM 668 O O . SER A 1 84 ? 1.735 -13.266 33.493 1.00 81.69 84 SER A O 1
ATOM 670 N N . PHE A 1 85 ? 0.305 -12.690 31.875 1.00 82.25 85 PHE A N 1
ATOM 671 C CA . PHE A 1 85 ? -0.695 -13.707 32.186 1.00 82.25 85 PHE A CA 1
ATOM 672 C C . PHE A 1 85 ? -1.319 -14.196 30.880 1.00 82.25 85 PHE A C 1
ATOM 674 O O . PHE A 1 85 ? -1.690 -13.388 30.030 1.00 82.25 85 PHE A O 1
ATOM 681 N N . GLU A 1 86 ? -1.413 -15.512 30.700 1.00 87.94 86 GLU A N 1
ATOM 682 C CA . GLU A 1 86 ? -1.762 -16.117 29.417 1.00 87.94 86 GLU A CA 1
ATOM 683 C C . GLU A 1 86 ? -2.960 -17.060 29.545 1.00 87.94 86 GLU A C 1
ATOM 685 O O . GLU A 1 86 ? -2.966 -17.982 30.360 1.00 87.94 86 GLU A O 1
ATOM 690 N N . PHE A 1 87 ? -3.959 -16.869 28.682 1.00 88.81 87 PHE A N 1
ATOM 691 C CA . PHE A 1 87 ? -5.024 -17.843 28.472 1.00 88.81 87 PHE A CA 1
ATOM 692 C C . PHE A 1 87 ? -4.691 -18.695 27.250 1.00 88.81 87 PHE A C 1
ATOM 694 O O . PHE A 1 87 ? -4.667 -18.199 26.124 1.00 88.81 87 PHE A O 1
ATOM 701 N N . ARG A 1 88 ? -4.471 -19.992 27.467 1.00 89.62 88 ARG A N 1
ATOM 702 C CA . ARG A 1 88 ? -4.309 -20.979 26.395 1.00 89.62 88 ARG A CA 1
ATOM 703 C C . ARG A 1 88 ? -5.525 -21.885 26.340 1.00 89.62 88 ARG A C 1
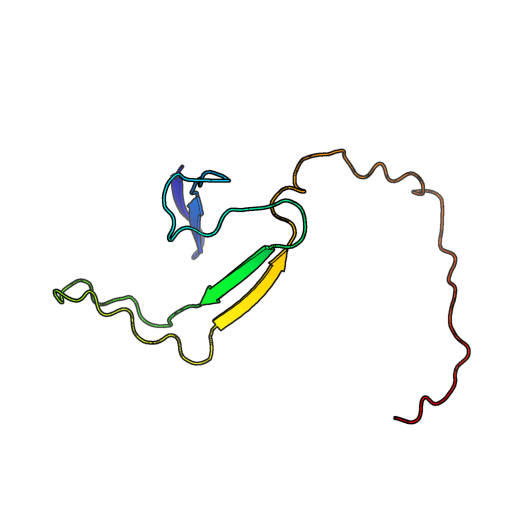ATOM 705 O O . ARG A 1 88 ? -6.048 -22.292 27.375 1.00 89.62 88 ARG A O 1
ATOM 712 N N . PHE A 1 89 ? -5.938 -22.246 25.130 1.00 88.69 89 PHE A N 1
ATOM 713 C CA . PHE A 1 89 ? -6.804 -23.406 24.967 1.00 88.69 89 PHE A CA 1
ATOM 714 C C . PHE A 1 89 ? -6.056 -24.665 25.412 1.00 88.69 89 PHE A C 1
ATOM 716 O O . PHE A 1 89 ? -4.830 -24.750 25.295 1.00 88.69 89 PHE A O 1
ATOM 723 N N . ASN A 1 90 ? -6.802 -25.656 25.901 1.00 89.56 90 ASN A N 1
ATOM 724 C CA . ASN A 1 90 ? -6.239 -26.976 26.151 1.00 89.56 90 ASN A CA 1
ATOM 725 C C . ASN A 1 90 ? -5.649 -27.543 24.856 1.00 89.56 90 ASN A C 1
ATOM 727 O O . ASN A 1 90 ? -6.155 -27.278 23.766 1.00 89.56 90 ASN A O 1
ATOM 731 N N . ASN A 1 91 ? -4.597 -28.349 24.989 1.00 88.25 91 ASN A N 1
ATOM 732 C CA . ASN A 1 91 ? -3.987 -29.031 23.857 1.00 88.25 91 ASN A CA 1
ATOM 733 C C . ASN A 1 91 ? -4.950 -30.100 23.317 1.00 88.25 91 ASN A C 1
ATOM 735 O O . ASN A 1 91 ? -4.992 -31.221 23.822 1.00 88.25 91 ASN A O 1
ATOM 739 N N . VAL A 1 92 ? -5.763 -29.721 22.333 1.00 89.56 92 VAL A N 1
ATOM 740 C CA . VAL A 1 92 ? -6.767 -30.576 21.699 1.00 89.56 92 VAL A CA 1
ATOM 741 C C . VAL A 1 92 ? -6.499 -30.654 20.203 1.00 89.56 92 VAL A C 1
ATOM 743 O O . VAL A 1 92 ? -6.124 -29.668 19.569 1.00 89.56 92 VAL A O 1
ATOM 746 N N . SER A 1 93 ? -6.705 -31.833 19.622 1.00 86.19 93 SER A N 1
ATOM 747 C CA . SER A 1 93 ? -6.663 -32.002 18.173 1.00 86.19 93 SER A CA 1
ATOM 748 C C . SER A 1 93 ? -7.911 -31.384 17.550 1.00 86.19 93 SER A C 1
ATOM 750 O O . SER A 1 93 ? -9.028 -31.819 17.838 1.00 86.19 93 SER A O 1
ATOM 752 N N . VAL A 1 94 ? -7.721 -30.401 16.676 1.00 84.81 94 VAL A N 1
ATOM 753 C CA . VAL A 1 94 ? -8.788 -29.875 15.822 1.00 84.81 94 VAL A CA 1
ATOM 754 C C . VAL A 1 94 ? -8.817 -30.724 14.554 1.00 84.81 94 VAL A C 1
ATOM 756 O O . VAL A 1 94 ? -7.856 -30.715 13.787 1.00 84.81 94 VAL A O 1
ATOM 759 N N . ALA A 1 95 ? -9.885 -31.498 14.364 1.00 74.88 95 ALA A N 1
ATOM 760 C CA . ALA A 1 95 ? -10.149 -32.174 13.098 1.00 74.88 95 ALA A CA 1
ATOM 761 C C . ALA A 1 95 ? -10.873 -31.196 12.161 1.00 74.88 95 ALA A C 1
ATOM 763 O O . ALA A 1 95 ? -11.860 -30.582 12.571 1.00 74.88 95 ALA A O 1
ATOM 764 N N . CYS A 1 96 ? -10.343 -31.032 10.949 1.00 57.44 96 CYS A N 1
ATOM 765 C CA . CYS A 1 96 ? -10.910 -30.204 9.884 1.00 57.44 96 CYS A CA 1
ATOM 766 C C . CYS A 1 96 ? -11.912 -31.002 9.048 1.00 57.44 96 CYS A C 1
ATOM 768 O O . CYS A 1 96 ? -11.597 -32.178 8.750 1.00 57.44 96 CYS A O 1
#